Protein AF-A0A5N3S2K5-F1 (afdb_monomer_lite)

Radius of gyration: 39.13 Å; chains: 1; bounding box: 44×52×137 Å

Organism: NCBI:txid212667

Secondary structure (DSSP, 8-state):
---------------------------------------------SS-S-EEETTEEE-TT-EEEETTEEEEEEESSTT-TTS-EEEEE-------EEEEE-TTS-EEEEEE------

Foldseek 3Di:
DDDDDDDDDDDDDDDDDDPDDPDPPPPPPPVPVPPPPPPPPVPVPVDDQFEDDPNDTHHFQDWDQDPNWIWGFHAPDPVCRPHHTDIDTDDPPPQPFDFDADPVGDGPDTDRDDPPDD

Sequence (118 aa):
MKRLNAIKVISLTVISGLFGN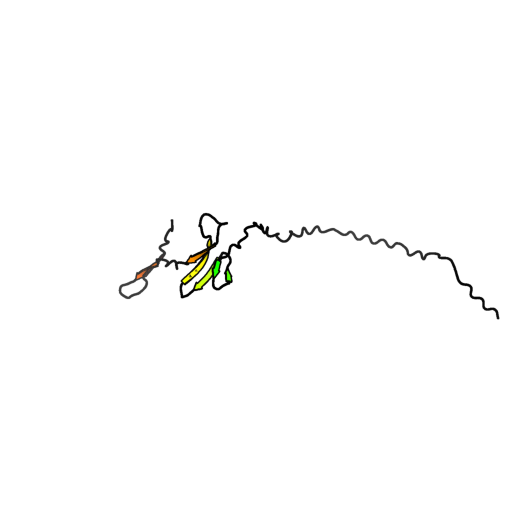NANVYADNIISIPAKKAVVVSQKNTHPRVCYYDDKAYSLGAVLEISGVVIQCAEQNDFETNGALSWKTLEKKTSNRLVLIDRVGRVIVRLNVFSVQR

InterPro domains:
  IPR009971 Protein of unknown function DUF1496 [PF07383] (40-90)

pLDDT: mean 72.96, std 16.71, range [40.66, 96.19]

Structure (mmCIF, N/CA/C/O backbone):
data_AF-A0A5N3S2K5-F1
#
_entry.id   AF-A0A5N3S2K5-F1
#
loop_
_atom_site.group_PDB
_atom_site.id
_atom_site.type_symbol
_atom_site.label_atom_id
_atom_site.label_alt_id
_atom_site.label_comp_id
_atom_site.label_asym_id
_atom_site.label_entity_id
_atom_site.label_seq_id
_atom_site.pdbx_PDB_ins_code
_atom_site.Cartn_x
_atom_site.Cartn_y
_atom_site.Cartn_z
_atom_site.occupancy
_atom_site.B_iso_or_equiv
_atom_site.auth_seq_id
_atom_site.auth_comp_id
_atom_site.auth_asym_id
_atom_site.auth_atom_id
_atom_site.pdbx_PDB_model_num
ATOM 1 N N . MET A 1 1 ? -6.937 22.241 -102.646 1.00 46.59 1 MET A N 1
ATOM 2 C CA . MET A 1 1 ? -6.385 20.955 -102.162 1.00 46.59 1 MET A CA 1
ATOM 3 C C . MET A 1 1 ? -4.883 21.096 -101.970 1.00 46.59 1 MET A C 1
ATOM 5 O O . MET A 1 1 ? -4.215 21.368 -102.955 1.00 46.59 1 MET A O 1
ATOM 9 N N . LYS A 1 2 ? -4.388 20.961 -100.732 1.00 47.16 2 LYS A N 1
ATOM 10 C CA . LYS A 1 2 ? -3.044 20.482 -100.342 1.00 47.16 2 LYS A CA 1
ATOM 11 C C . LYS A 1 2 ? -3.000 20.491 -98.811 1.00 47.16 2 LYS A C 1
ATOM 13 O O . LYS A 1 2 ? -2.846 21.534 -98.190 1.00 47.16 2 LYS A O 1
ATOM 18 N N . ARG A 1 3 ? -3.254 19.327 -98.211 1.00 54.94 3 ARG A N 1
ATOM 19 C CA . ARG A 1 3 ? -2.906 19.077 -96.809 1.00 54.94 3 ARG A CA 1
ATOM 20 C C . ARG A 1 3 ? -1.397 18.907 -96.759 1.00 54.94 3 ARG A C 1
ATOM 22 O O . ARG A 1 3 ? -0.890 18.186 -97.607 1.00 54.94 3 ARG A O 1
ATOM 29 N N . LEU A 1 4 ? -0.730 19.484 -95.767 1.00 54.53 4 LEU A N 1
ATOM 30 C CA . LEU A 1 4 ? 0.512 18.950 -95.211 1.00 54.53 4 LEU A CA 1
ATOM 31 C C . LEU A 1 4 ? 0.609 19.422 -93.760 1.00 54.53 4 LEU A C 1
ATOM 33 O O . LEU A 1 4 ? 0.695 20.610 -93.474 1.00 54.53 4 LEU A O 1
ATOM 37 N N . ASN A 1 5 ? 0.515 18.449 -92.863 1.00 57.72 5 ASN A N 1
ATOM 38 C CA . ASN A 1 5 ? 0.781 18.573 -91.444 1.00 57.72 5 ASN A CA 1
ATOM 39 C C . ASN A 1 5 ? 2.233 18.118 -91.251 1.00 57.72 5 ASN A C 1
ATOM 41 O O . ASN A 1 5 ? 2.555 16.992 -91.629 1.00 57.72 5 ASN A O 1
ATOM 45 N N . ALA A 1 6 ? 3.102 18.968 -90.711 1.00 54.97 6 ALA A N 1
ATOM 46 C CA . ALA A 1 6 ? 4.473 18.602 -90.366 1.00 54.97 6 ALA A CA 1
ATOM 47 C C . ALA A 1 6 ? 4.839 19.223 -89.012 1.00 54.97 6 ALA A C 1
ATOM 49 O O . ALA A 1 6 ? 5.221 20.379 -88.882 1.00 54.97 6 ALA A O 1
ATOM 50 N N . ILE A 1 7 ? 4.593 18.387 -88.013 1.00 55.84 7 ILE A N 1
ATOM 51 C CA . ILE A 1 7 ? 5.114 18.317 -86.649 1.00 55.84 7 ILE A CA 1
ATOM 52 C C . ILE A 1 7 ? 6.491 18.986 -86.433 1.00 55.84 7 ILE A C 1
ATOM 54 O O . ILE A 1 7 ? 7.408 18.745 -87.213 1.00 55.84 7 ILE A O 1
ATOM 58 N N . LYS A 1 8 ? 6.632 19.614 -85.240 1.00 50.28 8 LYS A N 1
ATOM 59 C CA . LYS A 1 8 ? 7.877 19.911 -84.475 1.00 50.28 8 LYS A CA 1
ATOM 60 C C . LYS A 1 8 ? 8.735 21.049 -85.062 1.00 50.28 8 LYS A C 1
ATOM 62 O O . LYS A 1 8 ? 9.006 21.063 -86.243 1.00 50.28 8 LYS A O 1
ATOM 67 N N . VAL A 1 9 ? 9.264 22.040 -84.347 1.00 50.88 9 VAL A N 1
ATOM 68 C CA . VAL A 1 9 ? 9.654 22.292 -82.947 1.00 50.88 9 VAL A CA 1
ATOM 69 C C . VAL A 1 9 ? 9.823 23.839 -82.900 1.00 50.88 9 VAL A C 1
ATOM 71 O O . VAL A 1 9 ? 10.217 24.414 -83.906 1.00 50.88 9 VAL A O 1
ATOM 74 N N . ILE A 1 10 ? 9.473 24.598 -81.861 1.00 53.38 10 ILE A N 1
ATOM 75 C CA . ILE A 1 10 ? 10.438 25.184 -80.907 1.00 53.38 10 ILE A CA 1
ATOM 76 C C . ILE A 1 10 ? 9.682 26.225 -80.069 1.00 53.38 10 ILE A C 1
ATOM 78 O O . ILE A 1 10 ? 9.118 27.186 -80.581 1.00 53.38 10 ILE A O 1
ATOM 82 N N . SER A 1 11 ? 9.693 25.943 -78.770 1.00 60.25 11 SER A N 1
ATOM 83 C CA . SER A 1 11 ? 9.536 26.819 -77.612 1.00 60.25 11 SER A CA 1
ATOM 84 C C . SER A 1 11 ? 9.754 28.316 -77.859 1.00 60.25 11 SER A C 1
ATOM 86 O O . SER A 1 11 ? 10.814 28.698 -78.341 1.00 60.25 11 SER A O 1
ATOM 88 N N . LEU A 1 12 ? 8.837 29.160 -77.378 1.00 50.72 12 LEU A N 1
ATOM 89 C CA . LEU A 1 12 ? 9.229 30.409 -76.727 1.00 50.72 12 LEU A CA 1
ATOM 90 C C . LEU A 1 12 ? 8.245 30.721 -75.588 1.00 50.72 12 LEU A C 1
ATOM 92 O O . LEU A 1 12 ? 7.027 30.701 -75.740 1.00 50.72 12 LEU A O 1
ATOM 96 N N . THR A 1 13 ? 8.834 30.915 -74.422 1.00 54.31 13 THR A N 1
ATOM 97 C CA . THR A 1 13 ? 8.278 31.013 -73.072 1.00 54.31 13 THR A CA 1
ATOM 98 C C . THR A 1 13 ? 7.298 32.173 -72.866 1.00 54.31 13 THR A C 1
ATOM 100 O O . THR A 1 13 ? 7.597 33.306 -73.237 1.00 54.31 13 THR A O 1
ATOM 103 N N . VAL A 1 14 ? 6.175 31.917 -72.182 1.00 55.81 14 VAL A N 1
ATOM 104 C CA . VAL A 1 14 ? 5.250 32.960 -71.705 1.00 55.81 14 VAL A CA 1
ATOM 105 C C . VAL A 1 14 ? 5.871 33.676 -70.505 1.00 55.81 14 VAL A C 1
ATOM 107 O O . VAL A 1 14 ? 6.055 33.090 -69.439 1.00 55.81 14 VAL A O 1
ATOM 110 N N . ILE A 1 15 ? 6.186 34.957 -70.689 1.00 62.81 15 ILE A N 1
ATOM 111 C CA . ILE A 1 15 ? 6.633 35.876 -69.641 1.00 62.81 15 ILE A CA 1
ATOM 112 C C . ILE A 1 15 ? 5.426 36.155 -68.738 1.00 62.81 15 ILE A C 1
ATOM 114 O O . ILE A 1 15 ? 4.539 36.922 -69.101 1.00 62.81 15 ILE A O 1
ATOM 118 N N . SER A 1 16 ? 5.378 35.515 -67.571 1.00 60.91 16 SER A N 1
ATOM 119 C CA . SER A 1 16 ? 4.435 35.884 -66.511 1.00 60.91 16 SER A CA 1
ATOM 120 C C . SER A 1 16 ? 5.179 36.778 -65.528 1.00 60.91 16 SER A C 1
ATOM 122 O O . SER A 1 16 ? 6.136 36.341 -64.891 1.00 60.91 16 SER A O 1
ATOM 124 N N . GLY A 1 17 ? 4.788 38.051 -65.490 1.00 58.66 17 GLY A N 1
ATOM 125 C CA . GLY A 1 17 ? 5.421 39.095 -64.694 1.00 58.66 17 GLY A CA 1
ATOM 126 C C . GLY A 1 17 ? 5.459 38.784 -63.198 1.00 58.66 17 GLY A C 1
ATOM 127 O O . GLY A 1 17 ? 4.532 38.213 -62.625 1.00 58.66 17 GLY A O 1
ATOM 128 N N . LEU A 1 18 ? 6.559 39.200 -62.577 1.00 60.81 18 LEU A N 1
ATOM 129 C CA . LEU A 1 18 ? 6.752 39.238 -61.136 1.00 60.81 18 LEU A CA 1
ATOM 130 C C . LEU A 1 18 ? 5.771 40.232 -60.499 1.00 60.81 18 LEU A C 1
ATOM 132 O O . LEU A 1 18 ? 5.943 41.441 -60.633 1.00 60.81 18 LEU A O 1
ATOM 136 N N . PHE A 1 19 ? 4.799 39.732 -59.740 1.00 58.53 19 PHE A N 1
ATOM 137 C CA . PHE A 1 19 ? 4.163 40.504 -58.674 1.00 58.53 19 PHE A CA 1
ATOM 138 C C . PHE A 1 19 ? 4.807 40.082 -57.353 1.00 58.53 19 PHE A C 1
ATOM 140 O O . PHE A 1 19 ? 4.497 39.031 -56.795 1.00 58.53 19 PHE A O 1
ATOM 147 N N . GLY A 1 20 ? 5.777 40.875 -56.893 1.00 57.50 20 GLY A N 1
ATOM 148 C CA . GLY A 1 20 ? 6.388 40.707 -55.578 1.00 57.50 20 GLY A CA 1
ATOM 149 C C . GLY A 1 20 ? 5.421 41.158 -54.485 1.00 57.50 20 GLY A C 1
ATOM 150 O O . GLY A 1 20 ? 5.081 42.336 -54.410 1.00 57.50 20 GLY A O 1
ATOM 151 N N . ASN A 1 21 ? 4.992 40.231 -53.630 1.00 64.44 21 ASN A N 1
ATOM 15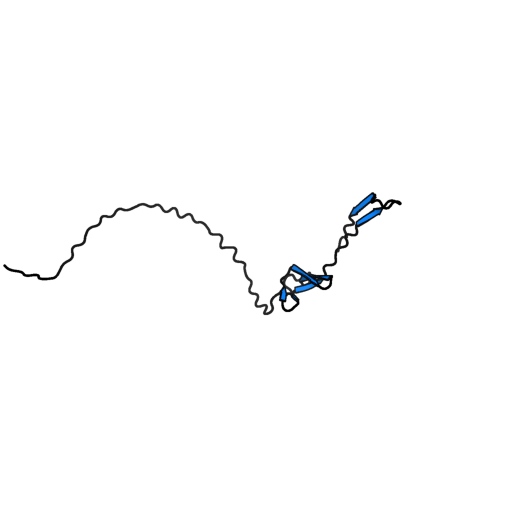2 C CA . ASN A 1 21 ? 4.259 40.544 -52.406 1.00 64.44 21 ASN A CA 1
ATOM 153 C C . ASN A 1 21 ? 5.269 40.676 -51.259 1.00 64.44 21 ASN A C 1
ATOM 155 O O . ASN A 1 21 ? 5.907 39.694 -50.884 1.00 64.44 21 ASN A O 1
ATOM 159 N N . ASN A 1 22 ? 5.411 41.873 -50.687 1.00 65.88 22 ASN A N 1
ATOM 160 C CA . ASN A 1 22 ? 6.206 42.083 -49.475 1.00 65.88 22 ASN A CA 1
ATOM 161 C C . ASN A 1 22 ? 5.369 41.703 -48.245 1.00 65.88 22 ASN A C 1
ATOM 163 O O . ASN A 1 22 ? 4.789 42.564 -47.586 1.00 65.88 22 ASN A O 1
ATOM 167 N N . ALA A 1 23 ? 5.276 40.409 -47.945 1.00 62.19 23 ALA A N 1
ATOM 168 C CA . ALA A 1 23 ? 4.760 39.957 -46.658 1.00 62.19 23 ALA A CA 1
ATOM 169 C C . ALA A 1 23 ? 5.898 40.020 -45.629 1.00 62.19 23 ALA A C 1
ATOM 171 O O . ALA A 1 23 ? 6.772 39.155 -45.599 1.00 62.19 23 ALA A O 1
ATOM 172 N N . ASN A 1 24 ? 5.895 41.055 -44.787 1.00 65.38 24 ASN A N 1
ATOM 173 C CA . ASN A 1 24 ? 6.714 41.070 -43.580 1.00 65.38 24 ASN A CA 1
ATOM 174 C C . ASN A 1 24 ? 6.118 40.058 -42.597 1.00 65.38 24 ASN A C 1
ATOM 176 O O . ASN A 1 24 ? 5.161 40.352 -41.884 1.00 65.38 24 ASN A O 1
ATOM 180 N N . VAL A 1 25 ? 6.661 38.844 -42.598 1.00 62.19 25 VAL A N 1
ATOM 181 C CA . VAL A 1 25 ? 6.362 37.838 -41.580 1.00 62.19 25 VAL A CA 1
ATOM 182 C C . VAL A 1 25 ? 7.098 38.257 -40.311 1.00 62.19 25 VAL A C 1
ATOM 184 O O . VAL A 1 25 ? 8.306 38.066 -40.192 1.00 62.19 25 VAL A O 1
ATOM 187 N N . TYR A 1 26 ? 6.381 38.867 -39.368 1.00 65.25 26 TYR A N 1
ATOM 188 C CA . TYR A 1 26 ? 6.873 38.993 -38.001 1.00 65.25 26 TYR A CA 1
ATOM 189 C C . TYR A 1 26 ? 6.863 37.587 -37.402 1.00 65.25 26 TYR A C 1
ATOM 191 O O . TYR A 1 26 ? 5.801 37.035 -37.112 1.00 65.25 26 TYR A O 1
ATOM 199 N N . ALA A 1 27 ? 8.040 36.968 -37.316 1.00 61.81 27 ALA A N 1
ATOM 200 C CA . ALA A 1 27 ? 8.209 35.717 -36.602 1.00 61.81 27 ALA A CA 1
ATOM 201 C C . ALA A 1 27 ? 7.966 35.997 -35.116 1.00 61.81 27 ALA A C 1
ATOM 203 O O . ALA A 1 27 ? 8.854 36.465 -34.405 1.00 61.81 27 ALA A O 1
ATOM 204 N N . ASP A 1 28 ? 6.740 35.748 -34.664 1.00 55.00 28 ASP A N 1
ATOM 205 C CA . ASP A 1 28 ? 6.466 35.631 -33.245 1.00 55.00 28 ASP A CA 1
ATOM 206 C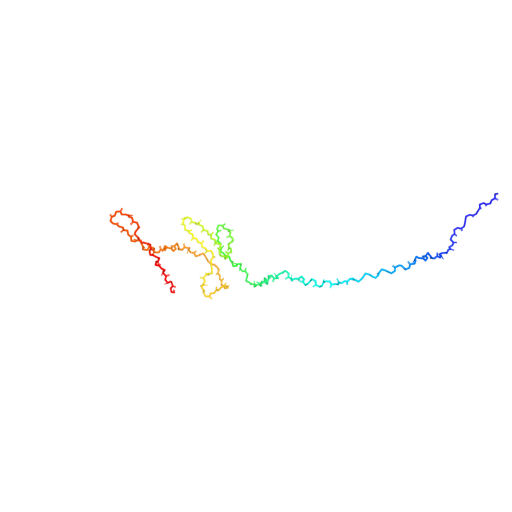 C . ASP A 1 28 ? 7.195 34.374 -32.764 1.00 55.00 28 ASP A C 1
ATOM 208 O O . ASP A 1 28 ? 6.823 33.244 -33.097 1.00 55.00 28 ASP A O 1
ATOM 212 N N . ASN A 1 29 ? 8.306 34.566 -32.055 1.00 61.25 29 ASN A N 1
ATOM 213 C CA . ASN A 1 29 ? 9.005 33.474 -31.398 1.00 61.25 29 ASN A CA 1
ATOM 214 C C . ASN A 1 29 ? 8.159 33.057 -30.195 1.00 61.25 29 ASN A C 1
ATOM 216 O O . ASN A 1 29 ? 8.499 33.359 -29.050 1.00 61.25 29 ASN A O 1
ATOM 220 N N . ILE A 1 30 ? 7.055 32.350 -30.451 1.00 59.06 30 ILE A N 1
ATOM 221 C CA . ILE A 1 30 ? 6.367 31.592 -29.417 1.00 59.06 30 ILE A CA 1
ATOM 222 C C . ILE A 1 30 ? 7.375 30.534 -28.972 1.00 59.06 30 ILE A C 1
ATOM 224 O O . ILE A 1 30 ? 7.522 29.479 -29.592 1.00 59.06 30 ILE A O 1
ATOM 228 N N . ILE A 1 31 ? 8.116 30.833 -27.906 1.00 58.22 31 ILE A N 1
ATOM 229 C CA . ILE A 1 31 ? 8.893 29.843 -27.172 1.00 58.22 31 ILE A CA 1
ATOM 230 C C . ILE A 1 31 ? 7.843 28.917 -26.573 1.00 58.22 31 ILE A C 1
ATOM 232 O O . ILE A 1 31 ? 7.323 29.145 -25.481 1.00 58.22 31 ILE A O 1
ATOM 236 N N . SER A 1 32 ? 7.475 27.888 -27.336 1.00 61.28 32 SER A N 1
ATOM 237 C CA . SER A 1 32 ? 6.744 26.749 -26.823 1.00 61.28 32 SER A CA 1
ATOM 238 C C . SER A 1 32 ? 7.589 26.227 -25.675 1.00 61.28 32 SER A C 1
ATOM 240 O O . SER A 1 32 ? 8.657 25.657 -25.909 1.00 61.28 32 SER A O 1
ATOM 242 N N . ILE A 1 33 ? 7.162 26.493 -24.441 1.00 64.31 33 ILE A N 1
ATOM 243 C CA . ILE A 1 33 ? 7.748 25.883 -23.253 1.00 64.31 33 ILE A CA 1
ATOM 244 C C . ILE A 1 33 ? 7.745 24.391 -23.572 1.00 64.31 33 ILE A C 1
ATOM 246 O O . ILE A 1 33 ? 6.652 23.841 -23.752 1.00 64.31 33 ILE A O 1
ATOM 250 N N . PRO A 1 34 ? 8.912 23.746 -23.762 1.00 58.75 34 PRO A N 1
ATOM 251 C CA . PRO A 1 34 ? 8.938 22.347 -24.135 1.00 58.75 34 PRO A CA 1
ATOM 252 C C . PRO A 1 34 ? 8.185 21.633 -23.029 1.00 58.75 34 PRO A C 1
ATOM 254 O O . PRO A 1 34 ? 8.600 21.722 -21.871 1.00 58.75 34 PRO A O 1
ATOM 257 N N . ALA A 1 35 ? 7.029 21.057 -23.389 1.00 61.12 35 ALA A N 1
ATOM 258 C CA . ALA A 1 35 ? 6.080 20.442 -22.475 1.00 61.12 35 ALA A CA 1
ATOM 259 C C . ALA A 1 35 ? 6.888 19.690 -21.435 1.00 61.12 35 ALA A C 1
ATOM 261 O O . ALA A 1 35 ? 7.577 18.747 -21.823 1.00 61.12 35 ALA A O 1
ATOM 262 N N . LYS A 1 36 ? 6.904 20.231 -20.202 1.00 57.12 36 LYS A N 1
ATOM 263 C CA . LYS A 1 36 ? 7.780 19.864 -19.084 1.00 57.12 36 LYS A CA 1
ATOM 264 C C . LYS A 1 36 ? 8.177 18.417 -19.260 1.00 57.12 36 LYS A C 1
ATOM 266 O O . LYS A 1 36 ? 7.379 17.534 -18.951 1.00 57.12 36 LYS A O 1
ATOM 271 N N . LYS A 1 37 ? 9.347 18.184 -19.869 1.00 48.44 37 LYS A N 1
ATOM 272 C CA . LYS A 1 37 ? 9.794 16.827 -20.143 1.00 48.44 37 LYS A CA 1
ATOM 273 C C . LYS A 1 37 ? 9.980 16.273 -18.749 1.00 48.44 37 LYS A C 1
ATOM 275 O O . LYS A 1 37 ? 10.904 16.686 -18.050 1.00 48.44 37 LYS A O 1
ATOM 280 N N . ALA A 1 38 ? 9.018 15.478 -18.284 1.00 58.84 38 ALA A N 1
ATOM 281 C CA . ALA A 1 38 ? 9.179 14.745 -17.055 1.00 58.84 38 ALA A CA 1
ATOM 282 C C . ALA A 1 38 ? 10.484 14.000 -17.279 1.00 58.84 38 ALA A C 1
ATOM 284 O O . ALA A 1 38 ? 10.604 13.223 -18.229 1.00 58.84 38 ALA A O 1
ATOM 285 N N . VAL A 1 39 ? 11.506 14.368 -16.513 1.00 54.31 39 VAL A N 1
ATOM 286 C CA . VAL A 1 39 ? 12.753 13.630 -16.505 1.00 54.31 39 VAL A CA 1
ATOM 287 C C . VAL A 1 39 ? 12.356 12.294 -15.906 1.00 54.31 39 VAL A C 1
ATOM 289 O O . VAL A 1 39 ? 12.311 12.124 -14.692 1.00 54.31 39 VAL A O 1
ATOM 292 N N . VAL A 1 40 ? 11.953 11.371 -16.776 1.00 56.09 40 VAL A N 1
ATOM 293 C CA . VAL A 1 40 ? 11.838 9.966 -16.444 1.00 56.09 40 VAL A CA 1
ATOM 294 C C . VAL A 1 40 ? 13.282 9.545 -16.289 1.00 56.09 40 VAL A C 1
ATOM 296 O O . VAL A 1 40 ? 13.969 9.216 -17.255 1.00 56.09 40 VAL A O 1
ATOM 299 N N . VAL A 1 41 ? 13.786 9.678 -15.064 1.00 59.44 41 VAL A N 1
ATOM 300 C CA . VAL A 1 41 ? 15.001 8.989 -14.675 1.00 59.44 41 VAL A CA 1
ATOM 301 C C . VAL A 1 41 ? 14.621 7.520 -14.760 1.00 59.44 41 VAL A C 1
ATOM 303 O O . VAL A 1 41 ? 14.063 6.957 -13.822 1.00 59.44 41 VAL A O 1
ATOM 306 N N . SER A 1 42 ? 14.873 6.906 -15.914 1.00 53.53 42 SER A N 1
ATOM 307 C CA . SER A 1 42 ? 14.911 5.457 -16.050 1.00 53.53 42 SER A CA 1
ATOM 308 C C . SER A 1 42 ? 16.126 4.984 -15.264 1.00 53.53 42 SER A C 1
ATOM 310 O O . SER A 1 42 ? 17.158 4.619 -15.825 1.00 53.53 42 SER A O 1
ATOM 312 N N . GLN A 1 43 ? 16.036 5.059 -13.933 1.00 56.22 43 GLN A N 1
ATOM 313 C CA . GLN A 1 43 ? 16.884 4.261 -13.076 1.00 56.22 43 GLN A CA 1
ATOM 314 C C . GLN A 1 43 ? 16.673 2.838 -13.579 1.00 56.22 43 GLN A C 1
ATOM 316 O O . GLN A 1 43 ? 15.535 2.374 -13.660 1.00 56.22 43 GLN A O 1
ATOM 321 N N . LYS A 1 44 ? 17.754 2.153 -13.954 1.00 53.09 44 LYS A N 1
ATOM 322 C CA . LYS A 1 44 ? 17.760 0.707 -14.208 1.00 53.09 44 LYS A CA 1
ATOM 323 C C . LYS A 1 44 ? 17.484 -0.064 -12.903 1.00 53.09 44 LYS A C 1
ATOM 325 O O . LYS A 1 44 ? 18.143 -1.054 -12.614 1.00 53.09 44 LYS A O 1
ATOM 330 N N . ASN A 1 45 ? 16.535 0.399 -12.095 1.00 56.09 45 ASN A N 1
ATOM 331 C CA . ASN A 1 45 ? 15.937 -0.379 -11.038 1.00 56.09 45 ASN A CA 1
ATOM 332 C C . ASN A 1 45 ? 15.063 -1.382 -11.771 1.00 56.09 45 ASN A C 1
ATOM 334 O O . ASN A 1 45 ? 13.976 -1.073 -12.247 1.00 56.09 45 ASN A O 1
ATOM 338 N N . THR A 1 46 ? 15.600 -2.583 -11.925 1.00 63.47 46 THR A N 1
ATOM 339 C CA . THR A 1 46 ? 14.957 -3.736 -12.560 1.00 63.47 46 THR A CA 1
ATOM 340 C C . THR A 1 46 ? 13.640 -4.138 -11.892 1.00 63.47 46 THR A C 1
ATOM 342 O O . THR A 1 46 ? 12.934 -4.988 -12.422 1.00 63.47 46 THR A O 1
ATOM 345 N N . HIS A 1 47 ? 13.282 -3.500 -10.774 1.00 70.25 47 HIS A N 1
ATOM 346 C CA . HIS A 1 47 ? 12.044 -3.709 -10.047 1.00 70.25 47 HIS A CA 1
ATOM 347 C C . HIS A 1 47 ? 11.258 -2.393 -9.939 1.00 70.25 47 HIS A C 1
ATOM 349 O O . HIS A 1 47 ? 11.797 -1.398 -9.439 1.00 70.25 47 HIS A O 1
ATOM 355 N N . PRO A 1 48 ? 9.993 -2.362 -10.391 1.00 80.81 48 PRO A N 1
ATOM 356 C CA . PRO A 1 48 ? 9.139 -1.194 -10.233 1.00 80.81 48 PRO A CA 1
ATOM 357 C C . PRO A 1 48 ? 8.914 -0.894 -8.743 1.00 80.81 48 PRO A C 1
ATOM 359 O O . PRO A 1 48 ? 8.704 -1.802 -7.940 1.00 80.81 48 PRO A O 1
ATOM 362 N N . ARG A 1 49 ? 8.944 0.392 -8.369 1.00 88.50 49 ARG A N 1
ATOM 363 C CA . ARG A 1 49 ? 8.599 0.855 -7.014 1.00 88.50 49 ARG A CA 1
ATOM 364 C C . ARG A 1 49 ? 7.082 0.805 -6.834 1.00 88.50 49 ARG A C 1
ATOM 366 O O . ARG A 1 49 ? 6.398 1.799 -7.072 1.00 88.50 49 ARG A O 1
ATOM 373 N N . VAL A 1 50 ? 6.565 -0.365 -6.475 1.00 93.50 50 VAL A N 1
ATOM 374 C CA . VAL A 1 50 ? 5.132 -0.631 -6.294 1.00 93.50 50 VAL A CA 1
ATOM 375 C C . VAL A 1 50 ? 4.896 -1.553 -5.103 1.00 93.50 50 VAL A C 1
ATOM 377 O O . VAL A 1 50 ? 5.761 -2.356 -4.758 1.00 93.50 50 VAL A O 1
ATOM 380 N N . CYS A 1 51 ? 3.712 -1.463 -4.506 1.00 94.62 51 CYS A N 1
ATOM 381 C CA . CYS A 1 51 ? 3.209 -2.468 -3.575 1.00 94.62 51 CYS A CA 1
ATOM 382 C C . CYS A 1 51 ? 2.301 -3.445 -4.327 1.00 94.62 51 CYS A C 1
ATOM 384 O O . CYS A 1 51 ? 1.483 -3.017 -5.142 1.00 94.62 51 CYS A O 1
ATOM 386 N N . TYR A 1 52 ? 2.422 -4.743 -4.052 1.00 95.31 52 TYR A N 1
ATOM 387 C CA . TYR A 1 52 ? 1.575 -5.765 -4.668 1.00 95.31 52 TYR A CA 1
ATOM 388 C C . TYR A 1 52 ? 0.437 -6.175 -3.733 1.00 95.31 52 TYR A C 1
ATOM 390 O O . TYR A 1 52 ? 0.653 -6.364 -2.533 1.00 95.31 52 TYR A O 1
ATOM 398 N N . TYR A 1 53 ? -0.767 -6.312 -4.283 1.00 96.00 53 TYR A N 1
ATOM 399 C CA . TYR A 1 53 ? -1.924 -6.914 -3.622 1.00 96.00 53 TYR A CA 1
ATOM 400 C C . TYR A 1 53 ? -2.872 -7.483 -4.685 1.00 96.00 53 TYR A C 1
ATOM 402 O O . TYR A 1 53 ? -3.130 -6.800 -5.673 1.00 96.00 53 TYR A O 1
ATOM 410 N N . ASP A 1 54 ? -3.368 -8.710 -4.499 1.00 94.88 54 ASP A N 1
ATOM 411 C CA . ASP A 1 54 ? -4.310 -9.372 -5.426 1.00 94.88 54 ASP A CA 1
ATOM 412 C C . ASP A 1 54 ? -3.853 -9.326 -6.902 1.00 94.88 54 ASP A C 1
ATOM 414 O O . ASP A 1 54 ? -4.567 -8.864 -7.793 1.00 94.88 54 ASP A O 1
ATOM 418 N N . ASP A 1 55 ? -2.589 -9.698 -7.143 1.00 94.56 55 ASP A N 1
ATOM 419 C CA . ASP A 1 55 ? -1.925 -9.662 -8.457 1.00 94.56 55 ASP A CA 1
ATOM 420 C C . ASP A 1 55 ? -1.917 -8.285 -9.155 1.00 94.56 55 ASP A C 1
ATOM 422 O O . ASP A 1 55 ? -1.652 -8.170 -10.355 1.00 94.56 55 ASP A O 1
ATOM 426 N N . LYS A 1 56 ? -2.166 -7.203 -8.406 1.00 94.50 56 LYS A N 1
ATOM 427 C CA . LYS A 1 56 ? -2.124 -5.818 -8.890 1.00 94.50 56 LYS A CA 1
ATOM 428 C C . LYS A 1 56 ? -0.979 -5.051 -8.249 1.00 94.50 56 LYS A C 1
ATOM 430 O O . LYS A 1 56 ? -0.677 -5.201 -7.066 1.00 94.50 56 LYS A O 1
ATOM 435 N N . ALA A 1 57 ? -0.360 -4.196 -9.055 1.00 95.25 57 ALA A N 1
ATOM 436 C CA . ALA A 1 57 ? 0.672 -3.267 -8.628 1.00 95.25 57 ALA A CA 1
ATOM 437 C C . ALA A 1 57 ? 0.058 -1.898 -8.312 1.00 95.25 57 ALA A C 1
ATOM 439 O O . ALA A 1 57 ? -0.665 -1.328 -9.130 1.00 95.25 57 ALA A O 1
ATOM 440 N N . TYR A 1 58 ? 0.397 -1.356 -7.148 1.00 95.25 58 TYR A N 1
ATOM 441 C CA . TYR A 1 58 ? -0.071 -0.067 -6.655 1.00 95.25 58 TYR A CA 1
ATOM 442 C C . TYR A 1 58 ? 1.105 0.890 -6.473 1.00 95.25 58 TYR A C 1
ATOM 444 O O . TYR A 1 58 ? 2.153 0.514 -5.947 1.00 95.25 58 TYR A O 1
ATOM 452 N N . SER A 1 59 ? 0.940 2.135 -6.916 1.00 93.94 59 SER A N 1
ATOM 453 C CA . SER A 1 59 ? 1.955 3.178 -6.774 1.00 93.94 59 SER A CA 1
ATOM 454 C C . SER A 1 59 ? 1.979 3.775 -5.366 1.00 93.94 59 SER A C 1
ATOM 456 O O . SER A 1 59 ? 1.033 3.621 -4.590 1.00 93.94 59 SER A O 1
ATOM 458 N N . LEU A 1 60 ? 3.040 4.533 -5.074 1.00 94.19 60 LEU A N 1
ATOM 459 C CA . LEU A 1 60 ? 3.142 5.360 -3.872 1.00 94.19 60 LEU A CA 1
ATOM 460 C C . LEU A 1 60 ? 1.856 6.175 -3.649 1.00 94.19 60 LEU A C 1
ATOM 462 O O . LEU A 1 60 ? 1.334 6.801 -4.574 1.00 94.19 60 LEU A O 1
ATOM 466 N N . GLY A 1 61 ? 1.357 6.157 -2.417 1.00 93.56 61 GLY A N 1
ATOM 467 C CA . GLY A 1 61 ? 0.167 6.876 -1.982 1.00 93.56 61 GLY A CA 1
ATOM 468 C C . GLY A 1 61 ? -1.151 6.121 -2.163 1.00 93.56 61 GLY A C 1
ATOM 469 O O . GLY A 1 61 ? -2.156 6.578 -1.623 1.00 93.56 61 GLY A O 1
ATOM 470 N N . ALA A 1 62 ? -1.175 4.983 -2.866 1.00 95.88 62 ALA A N 1
ATOM 471 C CA . ALA A 1 62 ? -2.387 4.181 -3.034 1.00 95.88 62 ALA A CA 1
AT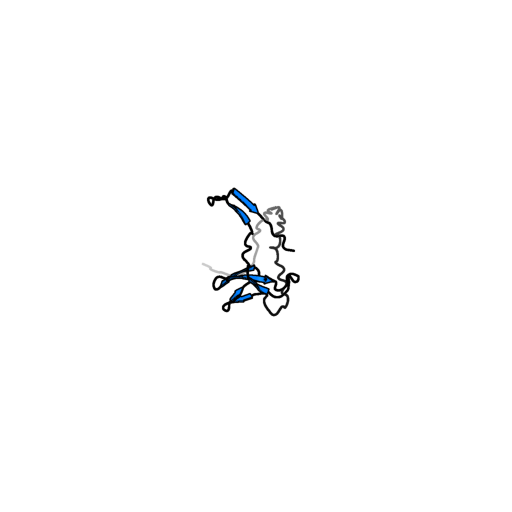OM 472 C C . ALA A 1 62 ? -2.924 3.681 -1.686 1.00 95.88 62 ALA A C 1
ATOM 474 O O . ALA A 1 62 ? -2.146 3.229 -0.849 1.00 95.88 62 ALA A O 1
ATOM 475 N N . VAL A 1 63 ? -4.244 3.729 -1.500 1.00 95.69 63 VAL A N 1
ATOM 476 C CA . VAL A 1 63 ? -4.924 3.319 -0.263 1.00 95.69 63 VAL A CA 1
ATOM 477 C C . VAL A 1 63 ? -5.885 2.174 -0.561 1.00 95.69 63 VAL A C 1
ATOM 479 O O . VAL A 1 63 ? -6.659 2.258 -1.513 1.00 95.69 63 VAL A O 1
ATOM 482 N N . LEU A 1 64 ? -5.839 1.127 0.261 1.00 94.94 64 LEU A N 1
ATOM 483 C CA . LEU A 1 64 ? -6.734 -0.026 0.202 1.00 94.94 64 LEU A CA 1
ATOM 484 C C . LEU A 1 64 ? -7.387 -0.252 1.562 1.00 94.94 64 LEU A C 1
ATOM 486 O O . LEU A 1 64 ? -6.762 -0.046 2.598 1.00 94.94 64 LEU A O 1
ATOM 490 N N . GLU A 1 65 ? -8.629 -0.721 1.551 1.00 93.81 65 GLU A N 1
ATOM 491 C CA . GLU A 1 65 ? -9.296 -1.252 2.735 1.00 93.81 65 GLU A CA 1
ATOM 492 C C . GLU A 1 65 ? -9.455 -2.759 2.558 1.00 93.81 65 GLU A C 1
ATOM 494 O O . GLU A 1 65 ? -10.133 -3.220 1.640 1.00 93.81 65 GLU A O 1
ATOM 499 N N . ILE A 1 66 ? -8.796 -3.529 3.421 1.00 92.31 66 ILE A N 1
ATOM 500 C CA . ILE A 1 66 ? -8.802 -4.989 3.372 1.00 92.31 66 ILE A CA 1
ATOM 501 C C . ILE A 1 66 ? -9.285 -5.479 4.725 1.00 92.31 66 ILE A C 1
ATOM 503 O O . ILE A 1 66 ? -8.654 -5.223 5.749 1.00 92.31 66 ILE A O 1
ATOM 507 N N . SER A 1 67 ? -10.422 -6.175 4.734 1.00 90.00 67 SER A N 1
ATOM 508 C CA . SER A 1 67 ? -10.999 -6.756 5.954 1.00 90.00 67 SER A CA 1
ATOM 509 C C . SER A 1 67 ? -11.182 -5.739 7.097 1.00 90.00 67 SER A C 1
ATOM 511 O O . SER A 1 67 ? -10.990 -6.072 8.264 1.00 90.00 67 SER A O 1
ATOM 513 N N . GLY A 1 68 ? -11.526 -4.487 6.766 1.00 88.56 68 GLY A N 1
ATOM 514 C CA . GLY A 1 68 ? -11.727 -3.401 7.735 1.00 88.56 68 GLY A CA 1
ATOM 515 C C . GLY A 1 68 ? -10.445 -2.717 8.231 1.00 88.56 68 GLY A C 1
ATOM 516 O O . GLY A 1 68 ? -10.518 -1.861 9.113 1.00 88.56 68 GLY A O 1
ATOM 517 N N . VAL A 1 69 ? -9.276 -3.062 7.678 1.00 90.19 69 VAL A N 1
ATOM 518 C CA . VAL A 1 69 ? -8.004 -2.371 7.931 1.00 90.19 69 VAL A CA 1
ATOM 519 C C . VAL A 1 69 ? -7.638 -1.533 6.714 1.00 90.19 69 VAL A C 1
ATOM 521 O O . VAL A 1 69 ? -7.535 -2.047 5.600 1.00 90.19 69 VAL A O 1
ATOM 524 N N . VAL A 1 70 ? -7.418 -0.237 6.933 1.00 94.00 70 VAL A N 1
ATOM 525 C CA . VAL A 1 70 ? -6.970 0.680 5.883 1.00 94.00 70 VAL A CA 1
ATOM 526 C C . VAL A 1 70 ? -5.445 0.673 5.828 1.00 94.00 70 VAL A C 1
ATOM 528 O O . VAL A 1 70 ? -4.778 0.953 6.826 1.00 94.00 70 VAL A O 1
ATOM 531 N N . ILE A 1 71 ? -4.891 0.379 4.658 1.00 94.50 71 ILE A N 1
ATOM 532 C CA . ILE A 1 71 ? -3.454 0.376 4.390 1.00 94.50 71 ILE A CA 1
ATOM 533 C C . ILE A 1 71 ? -3.115 1.348 3.262 1.00 94.50 71 ILE A C 1
ATOM 535 O O . ILE A 1 71 ? -3.918 1.577 2.360 1.00 94.50 71 ILE A O 1
ATOM 539 N N . GLN A 1 72 ? -1.909 1.901 3.297 1.00 95.75 72 GLN A N 1
ATOM 540 C CA . GLN A 1 72 ? -1.365 2.778 2.271 1.00 95.75 72 GLN A CA 1
ATOM 541 C C . GLN A 1 72 ? -0.029 2.238 1.763 1.00 95.75 72 GLN A C 1
ATOM 543 O O . GLN A 1 72 ? 0.814 1.815 2.553 1.00 95.75 72 GLN A O 1
ATOM 548 N N . CYS A 1 73 ? 0.182 2.273 0.449 1.00 95.62 73 CYS A N 1
ATOM 549 C CA . CYS A 1 73 ? 1.490 2.021 -0.143 1.00 95.62 73 CYS A CA 1
ATOM 550 C C . CYS A 1 73 ? 2.377 3.248 0.092 1.00 95.62 73 CYS A C 1
ATOM 552 O O . CYS A 1 73 ? 2.122 4.314 -0.472 1.00 95.62 73 CYS A O 1
ATOM 554 N N . ALA A 1 74 ? 3.391 3.117 0.939 1.00 94.06 74 ALA A N 1
ATOM 555 C CA . ALA A 1 74 ? 4.246 4.213 1.388 1.00 94.06 74 ALA A CA 1
ATOM 556 C C . ALA A 1 74 ? 5.727 3.820 1.301 1.00 94.06 74 ALA A C 1
ATOM 558 O O . ALA A 1 74 ? 6.056 2.660 1.042 1.00 94.06 74 ALA A O 1
ATOM 559 N N . GLU A 1 75 ? 6.632 4.777 1.502 1.00 93.25 75 GLU A N 1
ATOM 560 C CA . GLU A 1 75 ? 8.059 4.488 1.621 1.00 93.25 75 GLU A CA 1
ATOM 561 C C . GLU A 1 75 ? 8.301 3.500 2.763 1.00 93.25 75 GLU A C 1
ATOM 563 O O . GLU A 1 75 ? 7.793 3.681 3.873 1.00 93.25 75 GLU A O 1
ATOM 568 N N . GLN A 1 76 ? 9.096 2.459 2.506 1.00 89.00 76 GLN A N 1
ATOM 569 C CA . GLN A 1 76 ? 9.424 1.469 3.529 1.00 89.00 76 GLN A CA 1
ATOM 570 C C . GLN A 1 76 ? 10.181 2.101 4.705 1.00 89.00 76 GLN A C 1
ATOM 572 O O . GLN A 1 76 ? 9.885 1.794 5.858 1.00 89.00 76 GLN A O 1
ATOM 577 N N . ASN A 1 77 ? 11.108 3.014 4.406 1.00 86.88 77 ASN A N 1
ATOM 578 C CA . ASN A 1 77 ? 11.918 3.737 5.381 1.00 86.88 77 ASN A CA 1
ATOM 579 C C . ASN A 1 77 ? 11.610 5.235 5.315 1.00 86.88 77 ASN A C 1
ATOM 581 O O . ASN A 1 77 ? 11.597 5.817 4.232 1.00 86.88 77 ASN A O 1
ATOM 585 N N . ASP A 1 78 ? 11.462 5.879 6.471 1.00 83.19 78 ASP A N 1
ATOM 586 C CA . ASP A 1 78 ? 11.095 7.303 6.544 1.00 83.19 78 ASP A CA 1
ATOM 587 C C . ASP A 1 78 ? 12.254 8.241 6.144 1.00 83.19 78 ASP A C 1
ATOM 589 O O . ASP A 1 78 ? 12.039 9.397 5.788 1.00 83.19 78 ASP A O 1
ATOM 593 N N . PHE A 1 79 ? 13.491 7.732 6.156 1.00 82.69 79 PHE A N 1
ATOM 594 C CA . PHE A 1 79 ? 14.700 8.467 5.766 1.00 82.69 79 PHE A CA 1
ATOM 595 C C . PHE A 1 79 ? 15.112 8.234 4.303 1.00 82.69 79 PHE A C 1
ATOM 597 O O . PHE A 1 79 ? 15.979 8.941 3.790 1.00 82.69 79 PHE A O 1
ATOM 604 N N . GLU A 1 80 ? 14.501 7.264 3.614 1.00 77.94 80 GLU A N 1
ATOM 605 C CA . GLU A 1 80 ? 14.859 6.889 2.242 1.00 77.94 80 GLU A CA 1
ATOM 606 C C . GLU A 1 80 ? 13.672 7.070 1.292 1.00 77.94 80 GLU A C 1
ATOM 608 O O . GLU A 1 80 ? 12.931 6.140 0.971 1.00 77.94 80 GLU A O 1
ATOM 613 N N . THR A 1 81 ? 13.539 8.273 0.741 1.00 76.88 81 THR A N 1
ATOM 614 C CA . THR A 1 81 ? 12.465 8.617 -0.210 1.00 76.88 81 THR A CA 1
ATOM 615 C C . THR A 1 81 ? 12.559 7.873 -1.547 1.00 76.88 81 THR A C 1
ATOM 617 O O . THR A 1 81 ? 11.580 7.762 -2.291 1.00 76.88 81 THR A O 1
ATOM 620 N N . ASN A 1 82 ? 13.730 7.307 -1.847 1.00 80.75 82 ASN A N 1
ATOM 621 C CA . ASN A 1 82 ? 14.013 6.558 -3.072 1.00 80.75 82 ASN A CA 1
ATOM 622 C C . ASN A 1 82 ? 14.053 5.031 -2.871 1.00 80.75 82 ASN A C 1
ATOM 624 O O . ASN A 1 82 ? 14.346 4.309 -3.823 1.00 80.75 82 ASN A O 1
ATOM 628 N N . GLY A 1 83 ? 13.754 4.542 -1.661 1.00 84.00 83 GLY A N 1
ATOM 629 C CA . GLY A 1 83 ? 13.809 3.120 -1.300 1.00 84.00 83 GLY A CA 1
ATOM 630 C C . GLY A 1 83 ? 12.609 2.290 -1.777 1.00 84.00 83 GLY A C 1
ATOM 631 O O . GLY A 1 83 ? 11.751 2.754 -2.528 1.00 84.00 83 GLY A O 1
ATOM 632 N N . ALA A 1 84 ? 12.521 1.036 -1.342 1.00 89.44 84 ALA A N 1
ATOM 633 C CA . ALA A 1 84 ? 11.362 0.189 -1.631 1.00 89.44 84 ALA A CA 1
ATOM 634 C C . ALA A 1 84 ? 10.056 0.777 -1.053 1.00 89.44 84 ALA A C 1
ATOM 636 O O . ALA A 1 84 ? 10.081 1.605 -0.138 1.00 89.44 84 ALA A O 1
ATOM 637 N N . LEU A 1 85 ? 8.915 0.362 -1.612 1.00 93.62 85 LEU A N 1
ATOM 638 C CA . LEU A 1 85 ? 7.598 0.686 -1.064 1.00 93.62 85 LEU A CA 1
ATOM 639 C C . LEU A 1 85 ? 7.057 -0.506 -0.276 1.00 93.62 85 LEU A C 1
ATOM 641 O O . LEU A 1 85 ? 7.303 -1.655 -0.644 1.00 93.62 85 LEU A O 1
ATOM 645 N N . SER A 1 86 ? 6.298 -0.232 0.778 1.00 93.06 86 SER A N 1
ATOM 646 C CA . SER A 1 86 ? 5.613 -1.251 1.568 1.00 93.06 86 SER A CA 1
ATOM 647 C C . SER A 1 86 ? 4.228 -0.781 2.005 1.00 93.06 86 SER A C 1
ATOM 649 O O . SER A 1 86 ? 3.914 0.412 2.014 1.00 93.06 86 SER A O 1
ATOM 651 N N . TRP A 1 87 ? 3.373 -1.742 2.354 1.00 96.19 87 TRP A N 1
ATOM 652 C CA . TRP A 1 87 ? 2.070 -1.454 2.937 1.00 96.19 87 TRP A CA 1
ATOM 653 C C . TRP A 1 87 ? 2.238 -0.995 4.388 1.00 96.19 87 TRP A C 1
ATOM 655 O O . TRP A 1 87 ? 2.737 -1.746 5.226 1.00 96.19 87 TRP A O 1
ATOM 665 N N . LYS A 1 88 ? 1.793 0.226 4.688 1.00 93.62 88 LYS A N 1
ATOM 666 C CA . LYS A 1 88 ? 1.702 0.772 6.045 1.00 93.62 88 LYS A CA 1
ATOM 667 C C . LYS A 1 88 ? 0.240 0.890 6.453 1.00 93.62 88 LYS A C 1
ATOM 669 O O . LYS A 1 88 ? -0.579 1.407 5.697 1.00 93.62 88 LYS A O 1
ATOM 674 N N . THR A 1 89 ? -0.096 0.427 7.651 1.00 93.19 89 THR A N 1
ATOM 675 C CA . THR A 1 89 ? -1.442 0.603 8.205 1.00 93.19 89 THR A CA 1
ATOM 676 C C . THR A 1 89 ? -1.676 2.072 8.519 1.00 93.19 89 THR A C 1
ATOM 678 O O . THR A 1 89 ? -0.874 2.708 9.204 1.00 93.19 89 THR A O 1
ATOM 681 N N . LEU A 1 90 ? -2.795 2.612 8.044 1.00 89.19 90 LEU A N 1
ATOM 682 C CA . LEU A 1 90 ? -3.255 3.921 8.468 1.00 89.19 90 LEU A CA 1
ATOM 683 C C . LEU A 1 90 ? -3.932 3.756 9.820 1.00 89.19 90 LEU A C 1
ATOM 685 O O . LEU A 1 90 ? -5.117 3.431 9.909 1.00 89.19 90 LEU A O 1
ATOM 689 N N . GLU A 1 91 ? -3.178 3.983 10.894 1.00 78.75 91 GLU A N 1
ATOM 690 C CA . GLU A 1 91 ? -3.814 4.166 12.188 1.00 78.75 91 GLU A CA 1
ATOM 691 C C . GLU A 1 91 ? -4.749 5.364 12.081 1.00 78.75 91 GLU A C 1
ATOM 693 O O . GLU A 1 91 ? -4.342 6.490 11.770 1.00 78.75 91 GLU A O 1
ATOM 698 N N . LYS A 1 92 ? -6.035 5.124 12.340 1.00 67.25 92 LYS A N 1
ATOM 699 C CA . LYS A 1 92 ? -6.974 6.207 12.577 1.00 67.25 92 LYS A CA 1
ATOM 700 C C . LYS A 1 92 ? -6.408 6.966 13.763 1.00 67.25 92 LYS A C 1
ATOM 702 O O . LYS A 1 92 ? -6.532 6.498 14.894 1.00 67.25 92 LYS A O 1
ATOM 707 N N . LYS A 1 93 ? -5.785 8.124 13.509 1.00 60.94 93 LYS A N 1
ATOM 708 C CA . LYS A 1 93 ? -5.463 9.087 14.559 1.00 60.94 93 LYS A CA 1
ATOM 709 C C . LYS A 1 93 ? -6.782 9.376 15.248 1.00 60.94 93 LYS A C 1
ATOM 711 O O . LYS A 1 93 ? -7.593 10.171 14.772 1.00 60.94 93 LYS A O 1
ATOM 716 N N . THR A 1 94 ? -7.022 8.671 16.345 1.00 51.56 94 THR A N 1
ATOM 717 C CA . THR A 1 94 ? -8.084 9.005 17.267 1.00 51.56 94 THR A CA 1
ATOM 718 C C . THR A 1 94 ? -7.622 10.335 17.802 1.00 51.56 94 THR A C 1
ATOM 720 O O . THR A 1 94 ? -6.697 10.410 18.605 1.00 51.56 94 THR A O 1
ATOM 723 N N . SER A 1 95 ? -8.147 11.413 17.219 1.00 58.34 95 SER A N 1
ATOM 724 C CA . SER A 1 95 ? -7.972 12.737 17.780 1.00 58.34 95 SER A CA 1
ATOM 725 C C . SER A 1 95 ? -8.487 12.601 19.202 1.00 58.34 95 SER A C 1
ATOM 727 O O . SER A 1 95 ? -9.692 12.426 19.397 1.00 58.34 95 SER A O 1
ATOM 729 N N . ASN A 1 96 ? -7.565 12.542 20.167 1.00 60.41 96 ASN A N 1
ATOM 730 C CA . ASN A 1 96 ? -7.876 12.477 21.585 1.00 60.41 96 ASN A CA 1
ATOM 731 C C . ASN A 1 96 ? -8.537 13.806 21.937 1.00 60.41 96 ASN A C 1
ATOM 733 O O . ASN A 1 96 ? -7.909 14.751 22.409 1.00 60.41 96 ASN A O 1
ATOM 737 N N . ARG A 1 97 ? -9.822 13.912 21.611 1.00 65.06 97 ARG A N 1
ATOM 738 C CA . ARG A 1 97 ? -10.628 15.069 21.923 1.00 65.06 97 ARG A CA 1
ATOM 739 C C . ARG A 1 97 ? -11.147 14.843 23.320 1.00 65.06 97 ARG A C 1
ATOM 741 O O . ARG A 1 97 ? -12.068 14.054 23.522 1.00 65.06 97 ARG A O 1
ATOM 748 N N . LEU A 1 98 ? -10.545 15.528 24.283 1.00 69.75 98 LEU A N 1
ATOM 749 C CA . LEU A 1 98 ? -11.092 15.559 25.625 1.00 69.75 98 LEU A CA 1
ATOM 750 C C . LEU A 1 98 ? -12.420 16.320 25.546 1.00 69.75 98 LEU A C 1
ATOM 752 O O . LEU A 1 98 ? -12.471 17.495 25.169 1.00 69.75 98 LEU A O 1
ATOM 756 N N . VAL A 1 99 ? -13.508 15.609 25.826 1.00 80.44 99 VAL A N 1
ATOM 757 C CA . VAL A 1 99 ? -14.849 16.178 25.903 1.00 80.44 99 VAL A CA 1
ATOM 758 C C . VAL A 1 99 ? -15.208 16.245 27.377 1.00 80.44 99 VAL A C 1
ATOM 760 O O . VAL A 1 99 ? -15.337 15.212 28.026 1.00 80.44 99 VAL A O 1
ATOM 763 N N . LEU A 1 100 ? -15.350 17.456 27.911 1.00 78.69 100 LEU A N 1
ATOM 764 C CA . LEU A 1 100 ? -15.920 17.635 29.243 1.00 78.69 100 LEU A CA 1
ATOM 765 C C . LEU A 1 100 ? -17.438 17.526 29.114 1.00 78.69 100 LEU A C 1
ATOM 767 O O . LEU A 1 100 ? -18.042 18.255 28.322 1.00 78.69 100 LEU A O 1
ATOM 771 N N . ILE A 1 101 ? -18.032 16.596 29.857 1.00 86.75 101 ILE A N 1
ATOM 772 C CA . ILE A 1 101 ? -19.466 16.297 29.835 1.00 86.75 101 ILE A CA 1
ATOM 773 C C . ILE A 1 101 ? -20.063 16.684 31.196 1.00 86.75 101 ILE A C 1
ATOM 775 O O . ILE A 1 101 ? -19.421 16.472 32.226 1.00 86.75 101 ILE A O 1
ATOM 779 N N . ASP A 1 102 ? -21.261 17.276 31.218 1.00 86.19 102 ASP A N 1
ATOM 780 C CA . ASP A 1 102 ? -21.993 17.519 32.468 1.00 86.19 102 ASP A CA 1
ATOM 781 C C . ASP A 1 102 ? -22.532 16.205 33.069 1.00 86.19 102 ASP A C 1
ATOM 783 O O . ASP A 1 102 ? -22.509 15.144 32.441 1.00 86.19 102 ASP A O 1
ATOM 787 N N . ARG A 1 103 ? -23.060 16.258 34.301 1.00 85.50 103 ARG A N 1
ATOM 788 C CA . ARG A 1 103 ? -23.700 15.089 34.942 1.00 85.50 103 ARG A CA 1
ATOM 789 C C . ARG A 1 103 ? -24.947 14.583 34.194 1.00 85.50 103 ARG A C 1
ATOM 791 O O . ARG A 1 103 ? -25.488 13.551 34.568 1.00 85.50 103 ARG A O 1
ATOM 798 N N . VAL A 1 104 ? -25.409 15.310 33.177 1.00 90.25 104 VAL A N 1
ATOM 799 C CA . VAL A 1 104 ? -26.609 15.040 32.376 1.00 90.25 104 VAL A CA 1
ATOM 800 C C . VAL A 1 104 ? -26.251 14.598 30.945 1.00 90.25 104 VAL A C 1
ATOM 802 O O . VAL A 1 104 ? -27.140 14.431 30.115 1.00 90.25 104 VAL A O 1
ATOM 805 N N . GLY A 1 105 ? -24.964 14.390 30.632 1.00 81.31 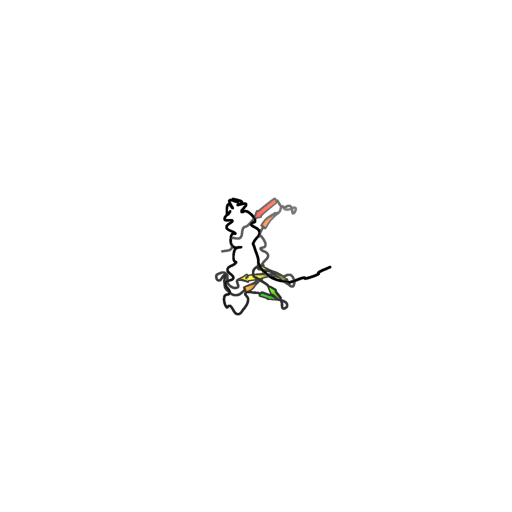105 GLY A N 1
ATOM 806 C CA . GLY A 1 105 ? -24.509 13.896 29.330 1.00 81.31 105 GLY A CA 1
ATOM 807 C C . GLY A 1 105 ? -24.286 14.963 28.246 1.00 81.31 105 GLY A C 1
ATOM 808 O O . GLY A 1 105 ? -23.994 14.611 27.103 1.00 81.31 105 GLY A O 1
ATOM 809 N N . ARG A 1 106 ? -24.399 16.262 28.551 1.00 87.19 106 ARG A N 1
ATOM 810 C CA . ARG A 1 106 ? -24.191 17.346 27.572 1.00 87.19 106 ARG A CA 1
ATOM 811 C C . ARG A 1 106 ? -22.727 17.755 27.474 1.00 87.19 106 ARG A C 1
ATOM 813 O O . ARG A 1 106 ? -22.034 17.904 28.475 1.00 87.19 106 ARG A O 1
ATOM 820 N N . VAL A 1 107 ? -22.274 17.992 26.243 1.00 86.81 107 VAL A N 1
ATOM 821 C CA . VAL A 1 107 ? -20.917 18.472 25.946 1.00 86.81 107 VAL A CA 1
ATOM 822 C C . VAL A 1 107 ? -20.763 19.918 26.417 1.00 86.81 107 VAL A C 1
ATOM 824 O O . VAL A 1 107 ? -21.355 20.816 25.826 1.00 86.81 107 VAL A O 1
ATOM 827 N N . ILE A 1 108 ? -19.943 20.140 27.444 1.00 82.25 108 ILE A N 1
ATOM 828 C CA . ILE A 1 108 ? -19.638 21.474 27.979 1.00 82.25 108 ILE A CA 1
ATOM 829 C C . ILE A 1 108 ? -18.496 22.114 27.184 1.00 82.25 108 ILE A C 1
ATOM 831 O O . ILE A 1 108 ? -18.587 23.269 26.784 1.00 82.25 108 ILE A O 1
ATOM 835 N N . VAL A 1 109 ? -17.415 21.365 26.928 1.00 81.31 109 VAL A N 1
ATOM 836 C CA . VAL A 1 109 ? -16.216 21.883 26.244 1.00 81.31 109 VAL A CA 1
ATOM 837 C C . VAL A 1 109 ? -15.596 20.811 25.352 1.00 81.31 109 VAL A C 1
ATOM 839 O O . VAL A 1 109 ? -15.538 19.633 25.712 1.00 81.31 109 VAL A O 1
ATOM 842 N N . ARG A 1 110 ? -15.107 21.233 24.181 1.00 76.44 110 ARG A N 1
ATOM 843 C CA . ARG A 1 110 ? -14.301 20.421 23.262 1.00 76.44 110 ARG A CA 1
ATOM 844 C C . ARG A 1 110 ? -12.862 20.932 23.307 1.00 76.44 110 ARG A C 1
ATOM 846 O O . ARG A 1 110 ? -12.601 22.018 22.803 1.00 76.44 110 ARG A O 1
ATOM 853 N N . LEU A 1 111 ? -11.946 20.165 23.894 1.00 70.38 111 LEU A N 1
ATOM 854 C CA . LEU A 1 111 ? -10.519 20.490 23.880 1.00 70.38 111 LEU A CA 1
ATOM 855 C C . LEU A 1 111 ? -9.814 19.624 22.832 1.00 70.38 111 LEU A C 1
ATOM 857 O O . LEU A 1 111 ? -9.891 18.394 22.873 1.00 70.38 111 LEU A O 1
ATOM 861 N N . ASN A 1 112 ? -9.136 20.269 21.881 1.00 65.00 112 ASN A N 1
ATOM 862 C CA . ASN A 1 112 ? -8.268 19.586 20.926 1.00 65.00 112 ASN A CA 1
ATOM 863 C C . ASN A 1 112 ? -6.909 19.358 21.588 1.00 65.00 112 ASN A C 1
ATOM 865 O O . ASN A 1 112 ? -6.114 20.289 21.703 1.00 65.00 112 ASN A O 1
ATOM 869 N N . VAL A 1 113 ? -6.633 18.127 22.017 1.00 61.81 113 VAL A N 1
ATOM 870 C CA . VAL A 1 113 ? -5.286 17.758 22.454 1.00 61.81 113 VAL A CA 1
ATOM 871 C C . VAL A 1 113 ? -4.504 17.360 21.204 1.00 61.81 113 VAL A C 1
ATOM 873 O O . VAL A 1 113 ? -4.649 16.254 20.686 1.00 61.81 113 VAL A O 1
ATOM 876 N N . PHE A 1 114 ? -3.712 18.289 20.668 1.00 57.72 114 PHE A N 1
ATOM 877 C CA . PHE A 1 114 ? -2.754 17.963 19.615 1.00 57.72 114 PHE A CA 1
ATOM 878 C C . PHE A 1 114 ? -1.651 17.099 20.225 1.00 57.72 114 PHE A C 1
ATOM 880 O O . PHE A 1 114 ? -0.842 17.569 21.021 1.00 57.72 114 PHE A O 1
ATOM 887 N N . SER A 1 115 ? -1.630 15.818 19.865 1.00 52.59 115 SER A N 1
ATOM 888 C CA . SER A 1 115 ? -0.490 14.963 20.165 1.00 52.59 115 SER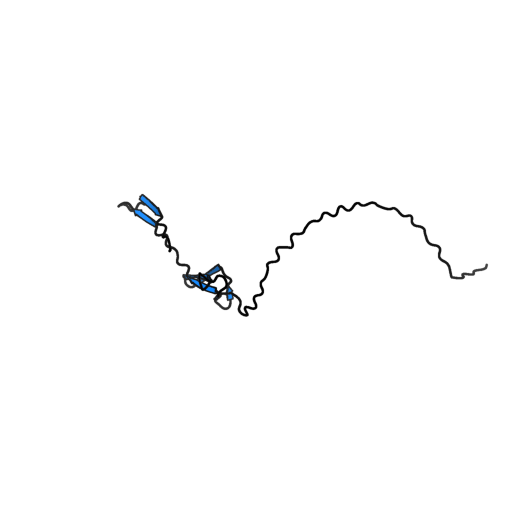 A CA 1
ATOM 889 C C . SER A 1 115 ? 0.671 15.387 19.263 1.00 52.59 115 SER A C 1
ATOM 891 O O . SER A 1 115 ? 0.620 15.187 18.047 1.00 52.59 115 SER A O 1
ATOM 893 N N . VAL A 1 116 ? 1.688 16.018 19.855 1.00 56.38 116 VAL A N 1
ATOM 894 C CA . VAL A 1 116 ? 2.993 16.228 19.220 1.00 56.38 116 VAL A CA 1
ATOM 895 C C . VAL A 1 116 ? 3.635 14.850 19.099 1.00 56.38 116 VAL A C 1
ATOM 897 O O . VAL A 1 116 ? 4.102 14.288 20.086 1.00 56.38 116 VAL A O 1
ATOM 900 N N . GLN A 1 117 ? 3.578 14.273 17.904 1.00 46.75 117 GLN A N 1
ATOM 901 C CA . GLN A 1 117 ? 4.334 13.068 17.582 1.00 46.75 117 GLN A CA 1
ATOM 902 C C . GLN A 1 117 ? 5.786 13.515 17.366 1.00 46.75 117 GLN A C 1
ATOM 904 O O . GLN A 1 117 ? 6.025 14.421 16.565 1.00 46.75 117 GLN A O 1
ATOM 909 N N . ARG A 1 118 ? 6.696 12.979 18.184 1.00 40.66 118 ARG A N 1
ATOM 910 C CA . ARG A 1 118 ? 8.133 13.275 18.179 1.00 40.66 118 ARG A CA 1
ATOM 911 C C . ARG A 1 118 ? 8.837 12.420 17.133 1.00 40.66 118 ARG A C 1
ATOM 913 O O . ARG A 1 118 ? 8.422 11.251 16.994 1.00 40.66 118 ARG A O 1
#